Protein 5LTL (pdb70)

CATH classification: 2.40.50.40

Foldseek 3Di:
DPDDDDDDPDADDDDDDLQFFQAWEWQQPDPQGFIWTQGPVRDIGTHHCPDPNNVVSNVPPRHYYDD/DPDDDDADDDADPDADDLQFFAAWEWDQPDPQGFIWTQGPVRDTHTHDCPDDNNVVSVPPPRHYYDYD

Organism: Homo sapiens (NCBI:txid9606)

Radius of gyration: 17.23 Å; Cα contacts (8 Å, |Δi|>4): 300; chains: 2; bounding box: 38×27×49 Å

Structure (mmCIF, N/CA/C/O backbone):
data_5LTL
#
_entry.id   5LTL
#
_cell.length_a   136.350
_cell.length_b   24.590
_cell.length_c   37.970
_cell.angle_alpha   90.00
_cell.angle_beta   93.12
_cell.angle_gamma   90.00
#
_symmetry.space_group_name_H-M   'C 1 2 1'
#
loop_
_entity.id
_entity.type
_entity.pdbx_description
1 polymer 'C-C motif chemokine 16'
2 non-polymer 'SODIUM ION'
3 non-polymer GLYCEROL
4 water water
#
loop_
_atom_site.group_PDB
_atom_site.id
_atom_site.type_symbol
_atom_site.label_atom_id
_atom_site.label_alt_id
_atom_site.label_comp_id
_atom_site.label_asym_id
_atom_site.label_entity_id
_atom_site.label_seq_id
_atom_site.pdbx_PDB_ins_code
_atom_site.Cartn_x
_atom_site.Cartn_y
_atom_site.Cartn_z
_atom_site.occupancy
_atom_site.B_iso_or_equiv
_atom_site.auth_seq_id
_atom_site.auth_comp_id
_atom_site.auth_asym_id
_atom_site.auth_atom_id
_atom_site.pdbx_PDB_model_num
ATOM 1 N N . VAL A 1 11 ? 30.180 17.430 2.133 1.00 68.44 8 VAL A N 1
ATOM 2 C CA . VAL A 1 11 ? 29.470 16.314 1.519 1.00 66.02 8 VAL A CA 1
ATOM 3 C C . VAL A 1 11 ? 28.548 16.787 0.400 1.00 63.53 8 VAL A C 1
ATOM 4 O O . VAL A 1 11 ? 27.497 17.377 0.653 1.00 61.68 8 VAL A O 1
ATOM 6 N N . ASN A 1 12 ? 28.951 16.521 -0.839 1.00 60.55 9 ASN A N 1
ATOM 7 C CA . ASN A 1 12 ? 28.159 16.885 -2.008 1.00 56.13 9 ASN A CA 1
ATOM 8 C C . ASN A 1 12 ? 27.162 15.793 -2.363 1.00 50.93 9 ASN A C 1
ATOM 9 O O . ASN A 1 12 ? 26.670 15.728 -3.486 1.00 55.02 9 ASN A O 1
ATOM 14 N N . THR A 1 13 ? 26.885 14.931 -1.392 1.00 43.29 10 THR A N 1
ATOM 15 C CA . THR A 1 13 ? 25.935 13.836 -1.545 1.00 39.92 10 THR A CA 1
ATOM 16 C C . THR A 1 13 ? 24.525 14.329 -1.235 1.00 41.31 10 THR A C 1
ATOM 17 O O . THR A 1 13 ? 24.341 15.146 -0.335 1.00 46.76 10 THR A O 1
ATOM 21 N N . PRO A 1 14 ? 23.526 13.853 -1.996 1.00 40.14 11 PRO A N 1
ATOM 22 C CA . PRO A 1 14 ? 22.126 14.217 -1.752 1.00 35.93 11 PRO A CA 1
ATOM 23 C C . PRO A 1 14 ? 21.645 13.834 -0.355 1.00 37.97 11 PRO A C 1
ATOM 24 O O . PRO A 1 14 ? 22.171 12.902 0.256 1.00 37.64 11 PRO A O 1
ATOM 28 N N . SER A 1 15 ? 20.637 14.550 0.129 1.00 34.22 12 SER A N 1
ATOM 29 C CA . SER A 1 15 ? 20.014 14.249 1.407 1.00 31.60 12 SER A CA 1
ATOM 30 C C . SER A 1 15 ? 18.532 13.981 1.202 1.00 29.03 12 SER A C 1
ATOM 31 O O . SER A 1 15 ? 17.983 14.226 0.134 1.00 35.95 12 SER A O 1
ATOM 34 N N . THR A 1 16 ? 17.881 13.467 2.231 1.00 25.36 13 THR A N 1
ATOM 35 C CA . THR A 1 16 ? 16.437 13.359 2.198 1.00 24.40 13 THR A CA 1
ATOM 36 C C . THR A 1 16 ? 15.885 14.528 2.988 1.00 26.93 13 THR A C 1
ATOM 37 O O . THR A 1 16 ? 16.204 14.682 4.170 1.00 26.94 13 THR A O 1
ATOM 41 N N . CYS A 1 17 ? 15.088 15.367 2.330 1.00 21.87 14 CYS A N 1
ATOM 42 C CA . CYS A 1 17 ? 14.532 16.557 2.987 1.00 21.60 14 CYS A CA 1
ATOM 43 C C . CYS A 1 17 ? 13.063 16.740 2.673 1.00 21.38 14 CYS A C 1
ATOM 44 O O . CYS A 1 17 ? 12.584 16.339 1.615 1.00 26.61 14 CYS A O 1
ATOM 47 N N . CYS A 1 18 ? 12.355 17.375 3.601 1.00 20.50 15 CYS A N 1
ATOM 48 C CA . CYS A 1 18 ? 10.941 17.673 3.438 1.00 21.15 15 CYS A CA 1
ATOM 49 C C . CYS A 1 18 ? 10.721 19.096 2.953 1.00 20.23 15 CYS A C 1
ATOM 50 O O . CYS A 1 18 ? 11.419 20.012 3.368 1.00 25.12 15 CYS A O 1
ATOM 53 N N . LEU A 1 19 ? 9.726 19.273 2.094 1.00 20.62 16 LEU A N 1
ATOM 54 C CA . LEU A 1 19 ? 9.442 20.580 1.524 1.00 24.11 16 LEU A CA 1
ATOM 55 C C . LEU A 1 19 ? 8.202 21.204 2.156 1.00 23.82 16 LEU A C 1
ATOM 56 O O . LEU A 1 19 ? 7.975 22.403 2.009 1.00 26.13 16 LEU A O 1
ATOM 61 N N . LYS A 1 20 ? 7.402 20.380 2.827 1.00 21.39 17 LYS A N 1
ATOM 62 C CA . LYS A 1 20 ? 6.268 20.872 3.609 1.00 23.21 17 LYS A CA 1
ATOM 63 C C . LYS A 1 20 ? 5.890 19.817 4.631 1.00 23.64 17 LYS A C 1
ATOM 64 O O . LYS A 1 20 ? 6.324 18.676 4.524 1.00 26.53 17 LYS A O 1
ATOM 70 N N . TYR A 1 21 ? 5.089 20.185 5.631 1.00 19.93 18 TYR A N 1
ATOM 71 C CA . TYR A 1 21 ? 4.635 19.219 6.619 1.00 22.00 18 TYR A CA 1
ATOM 72 C C . TYR A 1 21 ? 3.235 18.717 6.292 1.00 23.12 18 TYR A C 1
ATOM 73 O O . TYR A 1 21 ? 2.392 19.456 5.785 1.00 25.47 18 TYR A O 1
ATOM 82 N N . TYR A 1 22 ? 3.009 17.447 6.602 1.00 22.38 19 TYR A N 1
ATOM 83 C CA . TYR A 1 22 ? 1.674 16.872 6.624 1.00 26.50 19 TYR A CA 1
ATOM 84 C C . TYR A 1 22 ? 0.864 17.672 7.634 1.00 25.44 19 TYR A C 1
ATOM 85 O O . TYR A 1 22 ? 1.384 18.066 8.676 1.00 27.82 19 TYR A O 1
ATOM 94 N N . GLU A 1 23 ? -0.406 17.920 7.341 1.00 32.60 20 GLU A N 1
ATOM 95 C CA . GLU A 1 23 ? -1.161 18.877 8.152 1.00 34.66 20 GLU A CA 1
ATOM 96 C C . GLU A 1 23 ? -2.080 18.272 9.211 1.00 33.55 20 GLU A C 1
ATOM 97 O O . GLU A 1 23 ? -2.754 18.999 9.937 1.00 37.79 20 GLU A O 1
ATOM 103 N N . LYS A 1 24 ? -2.097 16.950 9.312 1.00 24.98 21 LYS A N 1
ATOM 104 C CA . LYS A 1 24 ? -2.946 16.284 10.300 1.00 25.50 21 LYS A CA 1
ATOM 105 C C . LYS A 1 24 ? -2.097 15.470 11.269 1.00 25.12 21 LYS A C 1
ATOM 106 O O . LYS A 1 24 ? -0.874 15.411 11.148 1.00 25.97 21 LYS A O 1
ATOM 110 N N . VAL A 1 25 ? -2.746 14.850 12.247 1.00 22.48 22 VAL A N 1
ATOM 111 C CA . VAL A 1 25 ? -2.066 13.932 13.151 1.00 19.45 22 VAL A CA 1
ATOM 112 C C . VAL A 1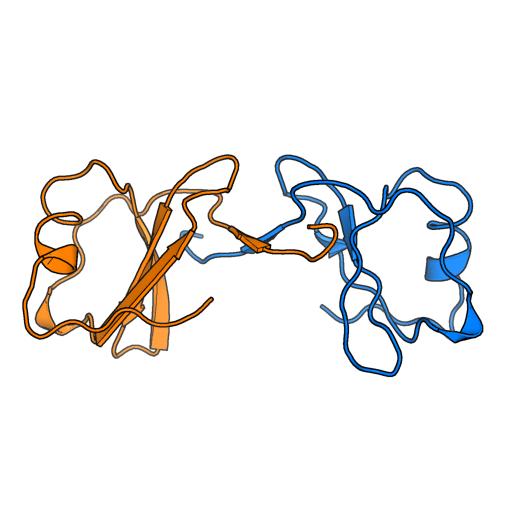 25 ? -2.157 12.526 12.567 1.00 19.78 22 VAL A C 1
ATOM 113 O O . VAL A 1 25 ? -3.233 12.075 12.200 1.00 22.38 22 VAL A O 1
ATOM 117 N N . LEU A 1 26 ? -1.019 11.853 12.429 1.00 19.68 23 LEU A N 1
ATOM 118 C CA . LEU A 1 26 ? -1.048 10.463 11.975 1.00 21.33 23 LEU A CA 1
ATOM 119 C C . LEU A 1 26 ? -1.561 9.521 13.053 1.00 23.19 23 LEU A C 1
ATOM 120 O O . LEU A 1 26 ? -1.194 9.670 14.217 1.00 23.07 23 LEU A O 1
ATOM 125 N N . PRO A 1 27 ? -2.371 8.524 12.668 1.00 21.27 24 PRO A N 1
ATOM 126 C CA . PRO A 1 27 ? -2.747 7.464 13.616 1.00 21.00 24 PRO A CA 1
ATOM 127 C C . PRO A 1 27 ? -1.497 6.704 14.022 1.00 24.59 24 PRO A C 1
ATOM 128 O O . PRO A 1 27 ? -0.689 6.353 13.157 1.00 22.47 24 PRO A O 1
ATOM 132 N N . ARG A 1 28 ? -1.309 6.484 15.313 1.00 23.70 25 ARG A N 1
ATOM 133 C CA . ARG A 1 28 ? -0.115 5.815 15.808 1.00 19.53 25 ARG A CA 1
ATOM 134 C C . ARG A 1 28 ? 0.018 4.412 15.217 1.00 20.81 25 ARG A C 1
ATOM 135 O O . ARG A 1 28 ? 1.130 3.982 14.898 1.00 22.39 25 ARG A O 1
ATOM 143 N N . ARG A 1 29 ? -1.103 3.720 15.039 1.00 23.31 26 ARG A N 1
ATOM 144 C CA . ARG A 1 29 ? -1.093 2.352 14.546 1.00 24.45 26 ARG A CA 1
ATOM 145 C C . ARG A 1 29 ? -0.520 2.259 13.138 1.00 25.13 26 ARG A C 1
ATOM 146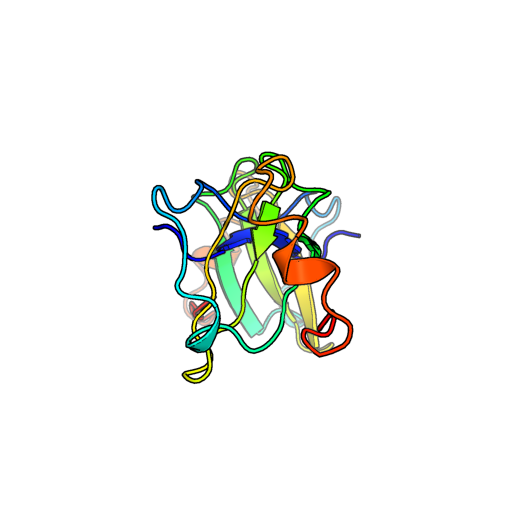 O O . ARG A 1 29 ? -0.075 1.195 12.710 1.00 31.05 26 ARG A O 1
ATOM 154 N N . LEU A 1 30 ? -0.528 3.379 12.428 1.00 21.80 27 LEU A N 1
ATOM 155 C CA . LEU A 1 30 ? -0.069 3.390 11.044 1.00 22.88 27 LEU A CA 1
ATOM 156 C C . LEU A 1 30 ? 1.443 3.489 10.950 1.00 23.00 27 LEU A C 1
ATOM 157 O O . LEU A 1 30 ? 2.024 3.066 9.945 1.00 23.73 27 LEU A O 1
ATOM 162 N N . VAL A 1 31 ? 2.090 4.068 11.958 1.00 21.29 28 VAL A N 1
ATOM 163 C CA . VAL A 1 31 ? 3.533 4.330 11.866 1.00 20.36 28 VAL A CA 1
ATOM 164 C C . VAL A 1 31 ? 4.389 3.237 12.501 1.00 19.85 28 VAL A C 1
ATOM 165 O O . VAL A 1 31 ? 4.006 2.633 13.500 1.00 21.48 28 VAL A O 1
ATOM 169 N N . VAL A 1 32 ? 5.547 2.962 11.889 1.00 19.64 29 VAL A N 1
ATOM 170 C CA . VAL A 1 32 ? 6.385 1.850 12.337 1.00 20.50 29 VAL A CA 1
ATOM 171 C C . VAL A 1 32 ? 7.829 2.249 12.618 1.00 17.79 29 VAL A C 1
ATOM 172 O O . VAL A 1 32 ? 8.615 1.461 13.146 1.00 22.65 29 VAL A O 1
ATOM 176 N N . GLY A 1 33 ? 8.182 3.469 12.243 1.00 18.64 30 GLY A N 1
ATOM 177 C CA . GLY A 1 33 ? 9.510 3.978 12.529 1.00 19.72 30 GLY A CA 1
ATOM 178 C C . GLY A 1 33 ? 9.592 5.438 12.157 1.00 15.82 30 GLY A C 1
ATOM 179 O O . GLY A 1 33 ? 8.637 6.005 11.649 1.00 18.02 30 GLY A O 1
ATOM 180 N N . TYR A 1 34 ? 10.734 6.063 12.405 1.00 16.67 31 TYR A N 1
ATOM 181 C CA . TYR A 1 34 ? 10.888 7.439 11.959 1.00 17.05 31 TYR A CA 1
ATOM 182 C C . TYR A 1 34 ? 12.304 7.672 11.492 1.00 19.01 31 TYR A C 1
ATOM 183 O O . TYR A 1 34 ? 13.210 6.922 11.839 1.00 17.55 31 TYR A O 1
ATOM 192 N N A ARG A 1 35 ? 12.469 8.730 10.707 0.60 19.87 32 ARG A N 1
ATOM 193 N N B ARG A 1 35 ? 12.484 8.705 10.671 0.40 20.39 32 ARG A N 1
ATOM 194 C CA A ARG A 1 35 ? 13.782 9.183 10.281 0.60 19.28 32 ARG A CA 1
ATOM 195 C CA B ARG A 1 35 ? 13.810 9.149 10.240 0.40 20.37 32 ARG A CA 1
ATOM 196 C C A ARG A 1 35 ? 13.911 10.640 10.672 0.60 19.42 32 ARG A C 1
ATOM 197 C C B ARG A 1 35 ? 13.929 10.638 10.532 0.40 19.46 32 ARG A C 1
ATOM 198 O O A ARG A 1 35 ? 12.913 11.347 10.848 0.60 20.28 32 ARG A O 1
ATOM 199 O O B ARG A 1 35 ? 12.932 11.360 10.499 0.40 19.49 32 ARG A O 1
ATOM 214 N N . LYS A 1 36 ? 15.149 11.096 10.808 1.00 19.33 33 LYS A N 1
ATOM 215 C CA . LYS A 1 36 ? 15.399 12.497 11.138 1.00 17.79 33 LYS A CA 1
ATOM 216 C C . LYS A 1 36 ? 15.940 13.227 9.910 1.00 19.04 33 LYS A C 1
ATOM 217 O O . LYS A 1 36 ? 16.889 12.777 9.274 1.00 20.85 33 LYS A O 1
ATOM 223 N N . ALA A 1 37 ? 15.318 14.351 9.579 1.00 16.67 34 ALA A N 1
ATOM 224 C CA . ALA A 1 37 ? 15.774 15.191 8.477 1.00 16.32 34 ALA A CA 1
ATOM 225 C C . ALA A 1 37 ? 15.841 16.640 8.967 1.00 19.51 34 ALA A C 1
ATOM 226 O O . ALA A 1 37 ? 15.199 17.542 8.414 1.00 19.17 34 ALA A O 1
ATOM 228 N N . LEU A 1 38 ? 16.635 16.848 10.018 1.00 18.64 35 LEU A N 1
ATOM 229 C CA . LEU A 1 38 ? 16.649 18.118 10.736 1.00 21.84 35 LEU A CA 1
ATOM 230 C C . LEU A 1 38 ? 17.660 19.131 10.193 1.00 22.68 35 LEU A C 1
ATOM 231 O O . LEU A 1 38 ? 17.588 20.327 10.506 1.00 24.67 35 LEU A O 1
ATOM 236 N N . ASN A 1 39 ? 18.609 18.653 9.385 1.00 21.60 36 ASN A N 1
ATOM 237 C CA . ASN A 1 39 ? 19.576 19.526 8.730 1.00 24.20 36 ASN A CA 1
ATOM 238 C C . ASN A 1 39 ? 19.159 19.850 7.305 1.00 25.59 36 ASN A C 1
ATOM 239 O O . ASN A 1 39 ? 19.966 19.765 6.372 1.00 34.33 36 ASN A O 1
ATOM 244 N N . CYS A 1 40 ? 17.895 20.198 7.143 1.00 23.16 37 CYS A N 1
ATOM 245 C CA . CYS A 1 40 ? 17.322 20.639 5.885 1.00 24.15 37 CYS A CA 1
ATOM 246 C C . CYS A 1 40 ? 16.767 22.038 6.086 1.00 25.06 37 CYS A C 1
ATOM 247 O O . CYS A 1 40 ? 16.573 22.473 7.227 1.00 24.49 37 CYS A O 1
ATOM 250 N N . HIS A 1 41 ? 16.492 22.730 4.984 1.00 26.84 38 HIS A N 1
ATOM 251 C CA . HIS A 1 41 ? 15.904 24.064 5.006 1.00 24.90 38 HIS A CA 1
ATOM 252 C C . HIS A 1 41 ? 14.631 24.108 5.850 1.00 25.60 38 HIS A C 1
ATOM 253 O O . HIS A 1 41 ? 14.382 25.084 6.566 1.00 25.72 38 HIS A O 1
ATOM 260 N N . LEU A 1 42 ? 13.825 23.061 5.734 1.00 22.11 39 LEU A N 1
ATOM 261 C CA . LEU A 1 42 ? 12.668 22.870 6.598 1.00 19.83 39 LEU A CA 1
ATOM 262 C C . LEU A 1 42 ? 12.898 21.603 7.401 1.00 22.35 39 LEU A C 1
ATOM 263 O O . LEU A 1 42 ? 12.681 20.503 6.895 1.00 20.23 39 LEU A O 1
ATOM 268 N N . PRO A 1 43 ? 13.348 21.737 8.662 1.00 19.46 40 PRO A N 1
ATOM 269 C CA . PRO A 1 43 ? 13.679 20.558 9.462 1.00 18.99 40 PRO A CA 1
ATOM 270 C C . PRO A 1 43 ? 12.452 19.688 9.691 1.00 18.87 40 PRO A C 1
ATOM 271 O O . PRO A 1 43 ? 11.374 20.215 9.959 1.00 19.03 40 PRO A O 1
ATOM 275 N N . ALA A 1 44 ? 12.597 18.379 9.572 1.00 17.74 41 ALA A N 1
ATOM 276 C CA . ALA A 1 44 ? 11.432 17.514 9.719 1.00 18.13 41 ALA A CA 1
ATOM 277 C C . ALA A 1 44 ? 11.730 16.189 10.378 1.00 17.31 41 ALA A C 1
ATOM 278 O O . ALA A 1 44 ? 12.875 15.703 10.346 1.00 18.50 41 ALA A O 1
ATOM 280 N N . ILE A 1 45 ? 10.693 15.616 10.991 1.00 16.01 42 ILE A N 1
ATOM 281 C CA . ILE A 1 45 ? 10.714 14.216 11.367 1.00 16.18 42 ILE A CA 1
ATOM 282 C C . ILE A 1 45 ? 9.903 13.480 10.313 1.00 17.11 42 ILE A C 1
ATOM 283 O O . ILE A 1 45 ? 8.793 13.893 9.968 1.00 18.26 42 ILE A O 1
ATOM 288 N N . ILE A 1 46 ? 10.468 12.416 9.758 1.00 17.18 43 ILE A N 1
ATOM 289 C CA . ILE A 1 46 ? 9.778 11.653 8.733 1.00 16.55 43 ILE A CA 1
ATOM 290 C C . ILE A 1 46 ? 9.272 10.349 9.348 1.00 19.06 43 ILE A C 1
ATOM 291 O O . ILE A 1 46 ? 10.057 9.525 9.795 1.00 21.39 43 ILE A O 1
ATOM 296 N N . PHE A 1 47 ? 7.963 10.161 9.358 1.00 16.64 44 PHE A N 1
ATOM 297 C CA . PHE A 1 47 ? 7.427 8.894 9.832 1.00 15.12 44 PHE A CA 1
ATOM 298 C C . PHE A 1 47 ? 7.362 7.876 8.700 1.00 20.69 44 PHE A C 1
ATOM 299 O O . PHE A 1 47 ? 7.027 8.221 7.569 1.00 21.87 44 PHE A O 1
ATOM 307 N N . VAL A 1 48 ? 7.698 6.633 9.016 1.00 18.70 45 VAL A N 1
ATOM 308 C CA . VAL A 1 48 ? 7.579 5.523 8.080 1.00 19.82 45 VAL A CA 1
ATOM 309 C C . VAL A 1 48 ? 6.322 4.732 8.446 1.00 19.99 45 VAL A C 1
ATOM 310 O O . VAL A 1 48 ? 6.125 4.378 9.611 1.00 20.11 45 VAL A O 1
ATOM 314 N N . THR A 1 49 ? 5.454 4.485 7.476 1.00 21.64 46 THR A N 1
ATOM 315 C CA . THR A 1 49 ? 4.239 3.712 7.748 1.00 23.52 46 THR A CA 1
ATOM 316 C C . THR A 1 49 ? 4.440 2.216 7.490 1.00 25.34 46 THR A C 1
ATOM 317 O O . THR A 1 49 ? 5.445 1.795 6.905 1.00 25.78 46 THR A O 1
ATOM 321 N N . LYS A 1 50 ? 3.473 1.400 7.897 1.00 25.56 47 LYS A N 1
ATOM 322 C CA . LYS A 1 50 ? 3.600 -0.043 7.738 1.00 27.68 47 LYS A CA 1
ATOM 323 C C . LYS A 1 50 ? 3.594 -0.456 6.268 1.00 33.33 47 LYS A C 1
ATOM 324 O O . LYS A 1 50 ? 3.992 -1.573 5.913 1.00 31.73 47 LYS A O 1
ATOM 328 N N . ARG A 1 51 ? 3.170 0.466 5.410 1.00 29.70 48 ARG A N 1
ATOM 329 C CA . ARG A 1 51 ? 3.193 0.231 3.970 1.00 31.90 48 ARG A CA 1
ATOM 330 C C . ARG A 1 51 ? 4.442 0.846 3.344 1.00 31.96 48 ARG A C 1
ATOM 331 O O . ARG A 1 51 ? 4.552 0.932 2.117 1.00 36.47 48 ARG A O 1
ATOM 339 N N . ASN A 1 52 ? 5.374 1.264 4.199 1.00 30.88 49 ASN A N 1
ATOM 340 C CA . ASN A 1 52 ? 6.666 1.827 3.772 1.00 30.29 49 ASN A CA 1
ATOM 341 C C . ASN A 1 52 ? 6.540 3.156 3.019 1.00 36.31 49 ASN A C 1
ATOM 342 O O . ASN A 1 52 ? 7.385 3.500 2.181 1.00 36.44 49 ASN A O 1
ATOM 347 N N . ARG A 1 53 ? 5.472 3.893 3.318 1.00 34.02 50 ARG A N 1
ATOM 348 C CA . ARG A 1 53 ? 5.325 5.279 2.876 1.00 32.92 50 ARG A CA 1
ATOM 349 C C . ARG A 1 53 ? 5.967 6.205 3.904 1.00 28.13 50 ARG A C 1
ATOM 350 O O . ARG A 1 53 ? 6.088 5.853 5.080 1.00 27.02 50 ARG A O 1
ATOM 354 N N A GLU A 1 54 ? 6.379 7.386 3.458 0.54 25.08 51 GLU A N 1
ATOM 355 N N B GLU A 1 54 ? 6.347 7.403 3.470 0.46 24.51 51 GLU A N 1
ATOM 356 C CA A GLU A 1 54 ? 7.065 8.347 4.315 0.54 23.93 51 GLU A CA 1
ATOM 357 C CA B GLU A 1 54 ? 7.065 8.339 4.334 0.46 23.98 51 GLU A CA 1
ATOM 358 C C A GLU A 1 54 ? 6.243 9.623 4.437 0.54 23.41 51 GLU A C 1
ATOM 359 C C B GLU A 1 54 ? 6.378 9.705 4.426 0.46 22.73 51 GLU A C 1
ATOM 360 O O A GLU A 1 54 ? 5.697 10.104 3.439 0.54 23.45 51 GLU A O 1
ATOM 361 O O B GLU A 1 54 ? 6.068 10.327 3.409 0.46 23.63 51 GLU A O 1
ATOM 372 N N . VAL A 1 55 ? 6.151 10.162 5.657 1.00 20.42 52 VAL A N 1
ATOM 373 C CA . VAL A 1 55 ? 5.351 11.352 5.919 1.00 19.14 52 VAL A CA 1
ATOM 374 C C . VAL A 1 55 ? 6.141 12.392 6.703 1.00 18.53 52 VAL A C 1
ATOM 375 O O . VAL A 1 55 ? 6.660 12.109 7.787 1.00 19.15 52 VAL A O 1
ATOM 379 N N . CYS A 1 56 ? 6.239 13.595 6.133 1.00 19.14 53 CYS A N 1
ATOM 380 C CA . CYS A 1 56 ? 6.965 14.711 6.731 1.00 17.84 53 CYS A CA 1
ATOM 381 C C . CYS A 1 56 ? 6.152 15.392 7.824 1.00 18.85 53 CYS A C 1
ATOM 382 O O . CYS A 1 56 ? 4.991 15.728 7.605 1.00 19.87 53 CYS A O 1
ATOM 385 N N . THR A 1 57 ? 6.775 15.617 8.976 1.00 16.34 54 THR A N 1
ATOM 386 C CA . THR A 1 57 ? 6.077 16.269 10.085 1.00 15.28 54 THR A CA 1
ATOM 387 C C . THR A 1 57 ? 6.957 17.283 10.816 1.00 18.53 54 THR A C 1
ATOM 388 O O . THR A 1 57 ? 8.201 17.264 10.712 1.00 18.05 54 THR A O 1
ATOM 392 N N . ASN A 1 58 ? 6.295 18.150 11.584 1.00 18.08 55 ASN A N 1
ATOM 393 C CA . ASN A 1 58 ? 6.974 19.187 12.343 1.00 17.07 55 ASN A CA 1
ATOM 394 C C . ASN A 1 58 ? 7.606 18.595 13.593 1.00 19.15 55 ASN A C 1
ATOM 395 O O . ASN A 1 58 ? 6.894 18.084 14.460 1.00 17.94 55 ASN A O 1
ATOM 400 N N . PRO A 1 59 ? 8.929 18.711 13.732 1.00 16.77 56 PRO A N 1
ATOM 401 C CA . PRO A 1 59 ? 9.631 18.144 14.890 1.00 19.33 56 PRO A CA 1
ATOM 402 C C . PRO A 1 59 ? 9.124 18.738 16.202 1.00 18.84 56 PRO A C 1
ATOM 403 O O . PRO A 1 59 ? 9.255 18.093 17.243 1.00 22.54 56 PRO A O 1
ATOM 407 N N . ASN A 1 60 ? 8.546 19.937 16.150 1.00 17.63 57 ASN A N 1
ATOM 408 C CA . ASN A 1 60 ? 8.148 20.641 17.355 1.00 19.80 57 ASN A CA 1
ATOM 409 C C . ASN A 1 60 ? 6.717 20.371 17.774 1.00 19.51 57 ASN A C 1
ATOM 410 O O . ASN A 1 60 ? 6.279 20.868 18.813 1.00 22.84 57 ASN A O 1
ATOM 415 N N . ASP A 1 61 ? 5.975 19.599 16.984 1.00 19.60 58 ASP A N 1
ATOM 416 C CA . ASP A 1 61 ? 4.613 19.240 17.405 1.00 20.63 58 ASP A CA 1
ATOM 417 C C . ASP A 1 61 ? 4.659 18.259 18.573 1.00 18.80 58 ASP A C 1
ATOM 418 O O . ASP A 1 61 ? 5.474 17.335 18.594 1.00 18.76 58 ASP A O 1
ATOM 423 N N A ASP A 1 62 ? 3.771 18.458 19.539 0.55 21.75 59 ASP A N 1
ATOM 424 N N B ASP A 1 62 ? 3.765 18.462 19.533 0.45 21.60 59 ASP A N 1
ATOM 425 C CA A ASP A 1 62 ? 3.771 17.637 20.740 0.55 21.13 59 ASP A CA 1
ATOM 426 C CA B ASP A 1 62 ? 3.743 17.645 20.736 0.45 21.07 59 ASP A CA 1
ATOM 427 C C A ASP A 1 62 ? 3.544 16.164 20.411 0.55 17.56 59 ASP A C 1
ATOM 428 C C B ASP A 1 62 ? 3.530 16.170 20.422 0.45 17.90 59 ASP A C 1
ATOM 429 O O A ASP A 1 62 ? 4.234 15.297 20.947 0.55 19.55 59 ASP A O 1
ATOM 430 O O B ASP A 1 62 ? 4.215 15.311 20.975 0.45 19.31 59 ASP A O 1
ATOM 439 N N . TRP A 1 63 ? 2.594 15.882 19.524 1.00 18.17 60 TRP A N 1
ATOM 440 C CA . TRP A 1 63 ? 2.307 14.484 19.171 1.00 17.91 60 TRP A CA 1
ATOM 441 C C . TRP A 1 63 ? 3.481 13.803 18.472 1.00 16.45 60 TRP A C 1
ATOM 442 O O . TRP A 1 63 ? 3.723 12.615 18.677 1.00 17.51 60 TRP A O 1
ATOM 453 N N . VAL A 1 64 ? 4.200 14.544 17.643 1.00 16.19 61 VAL A N 1
ATOM 454 C CA . VAL A 1 64 ? 5.376 13.998 16.971 1.00 16.17 61 VAL A CA 1
ATOM 455 C C . VAL A 1 64 ? 6.412 13.562 18.001 1.00 16.29 61 VAL A C 1
ATOM 456 O O . VAL A 1 64 ? 6.954 12.451 17.930 1.00 17.86 61 VAL A O 1
ATOM 460 N N A GLN A 1 65 ? 6.689 14.420 18.972 0.66 17.79 62 GLN A N 1
ATOM 461 N N B GLN A 1 65 ? 6.666 14.453 18.958 0.34 17.96 62 GLN A N 1
ATOM 462 C CA A GLN A 1 65 ? 7.679 14.079 19.980 0.66 18.93 62 GLN A CA 1
ATOM 463 C CA B GLN A 1 65 ? 7.605 14.216 20.049 0.34 18.09 62 GLN A CA 1
ATOM 464 C C A GLN A 1 65 ? 7.216 12.910 20.842 0.66 17.97 62 GLN A C 1
ATOM 465 C C B GLN A 1 65 ? 7.217 12.987 20.864 0.34 18.32 62 GLN A C 1
ATOM 466 O O A GLN A 1 65 ? 8.013 12.036 21.187 0.66 18.62 62 GLN A O 1
ATOM 467 O O B GLN A 1 65 ? 8.062 12.154 21.192 0.34 19.16 62 GLN A O 1
ATOM 478 N N . GLU A 1 66 ? 5.934 12.882 21.189 1.00 18.78 63 GLU A N 1
ATOM 479 C CA . GLU A 1 66 ? 5.443 11.777 21.981 1.00 19.36 63 GLU A CA 1
ATOM 480 C C . GLU A 1 66 ? 5.564 10.470 21.212 1.00 18.01 63 GLU A C 1
ATOM 481 O O . GLU A 1 66 ? 5.976 9.454 21.767 1.00 19.50 63 GLU A O 1
ATOM 487 N N . TYR A 1 67 ? 5.226 10.489 19.927 1.00 16.68 64 TYR A N 1
ATOM 488 C CA . TYR A 1 67 ? 5.356 9.264 19.132 1.00 17.03 64 TYR A CA 1
ATOM 489 C C . TYR A 1 67 ? 6.796 8.766 19.063 1.00 17.48 64 TYR A C 1
ATOM 490 O O . TYR A 1 67 ? 7.045 7.583 19.302 1.00 19.56 64 TYR A O 1
ATOM 499 N N . ILE A 1 68 ? 7.744 9.648 18.767 1.00 18.56 65 ILE A N 1
ATOM 500 C CA . ILE A 1 68 ? 9.103 9.159 18.560 1.00 18.30 65 ILE A CA 1
ATOM 501 C C . ILE A 1 68 ? 9.789 8.762 19.868 1.00 20.53 65 ILE A C 1
ATOM 502 O O . ILE A 1 68 ? 10.706 7.941 19.861 1.00 21.37 65 ILE A O 1
ATOM 507 N N . LYS A 1 69 ? 9.326 9.310 20.994 1.00 18.99 66 LYS A N 1
ATOM 508 C CA . LYS A 1 69 ? 9.832 8.899 22.300 1.00 22.52 66 LYS A CA 1
ATOM 509 C C . LYS A 1 69 ? 9.487 7.454 22.650 1.00 21.61 66 LYS A C 1
ATOM 510 O O . LYS A 1 69 ? 10.170 6.843 23.468 1.00 25.62 66 LYS A O 1
ATOM 514 N N . ASP A 1 70 ? 8.440 6.914 22.024 1.00 20.91 67 ASP A N 1
ATOM 515 C CA . ASP A 1 70 ? 8.005 5.527 22.249 1.00 18.35 67 ASP A CA 1
ATOM 516 C C . ASP A 1 70 ? 9.170 4.595 21.941 1.00 21.30 67 ASP A C 1
ATOM 517 O O . ASP A 1 70 ? 9.710 4.648 20.851 1.00 21.78 67 ASP A O 1
ATOM 522 N N . PRO A 1 71 ? 9.567 3.740 22.899 1.00 24.83 68 PRO A N 1
ATOM 523 C CA . PRO A 1 71 ? 10.687 2.823 22.645 1.00 27.90 68 PRO A CA 1
ATOM 524 C C . PRO A 1 71 ? 10.384 1.851 21.510 1.00 26.99 68 PRO A C 1
ATOM 525 O O . PRO A 1 71 ? 11.309 1.348 20.860 1.00 28.44 68 PRO A O 1
ATOM 529 N N . ASN A 1 72 ? 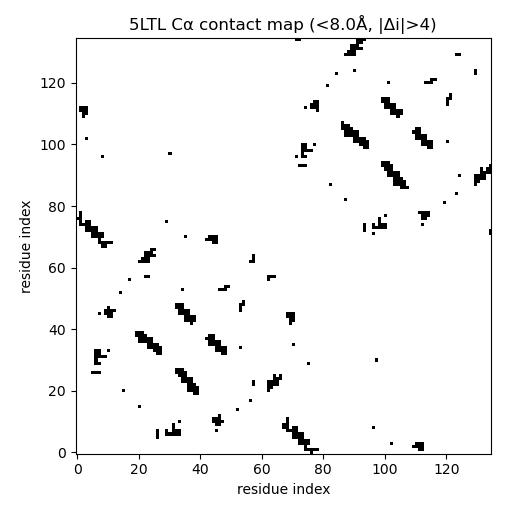9.099 1.639 21.249 1.00 23.68 69 ASN A N 1
ATOM 530 C CA . ASN A 1 72 ? 8.650 0.735 20.199 1.00 23.23 69 ASN A CA 1
ATOM 531 C C . ASN A 1 72 ? 8.573 1.372 18.827 1.00 23.79 69 ASN A C 1
ATOM 532 O O . ASN A 1 72 ? 8.226 0.702 17.844 1.00 22.79 69 ASN A O 1
ATOM 537 N N . LEU A 1 73 ? 8.879 2.662 18.759 1.00 20.18 70 LEU A N 1
ATOM 538 C CA . LEU A 1 73 ? 8.980 3.333 17.466 1.00 18.58 70 LEU A CA 1
ATOM 539 C C . LEU A 1 73 ? 10.419 3.746 17.234 1.00 19.53 70 LEU A C 1
ATOM 540 O O . LEU A 1 73 ? 10.857 4.784 17.723 1.00 20.36 70 LEU A O 1
ATOM 545 N N . PRO A 1 74 ? 11.159 2.944 16.468 1.00 19.62 71 PRO A N 1
ATOM 546 C CA . PRO A 1 74 ? 12.607 3.135 16.365 1.00 18.07 71 PRO A CA 1
ATOM 547 C C . PRO A 1 74 ? 13.018 4.186 15.349 1.00 20.78 71 PRO A C 1
ATOM 548 O O . PRO A 1 74 ? 12.304 4.455 14.386 1.00 18.91 71 PRO A O 1
ATOM 552 N N . LEU A 1 75 ? 14.181 4.772 15.594 1.00 21.02 72 LEU A N 1
ATOM 553 C CA . LEU A 1 75 ? 14.871 5.558 14.585 1.00 19.05 72 LEU A CA 1
ATOM 554 C C . LEU A 1 75 ? 15.419 4.631 13.508 1.00 23.25 72 LEU A C 1
ATOM 555 O O . LEU A 1 75 ? 16.148 3.684 13.801 1.00 27.08 72 LEU A O 1
ATOM 560 N N . LEU A 1 76 ? 15.054 4.930 12.269 1.00 20.31 73 LEU A N 1
ATOM 561 C CA . LEU A 1 76 ? 15.584 4.269 11.083 1.00 25.45 73 LEU A CA 1
ATOM 562 C C . LEU A 1 76 ? 16.332 5.330 10.259 1.00 35.28 73 LEU A C 1
ATOM 563 O O . LEU A 1 76 ? 15.703 6.122 9.561 1.00 36.42 73 LEU A O 1
ATOM 568 N N . PRO A 1 77 ? 17.671 5.332 10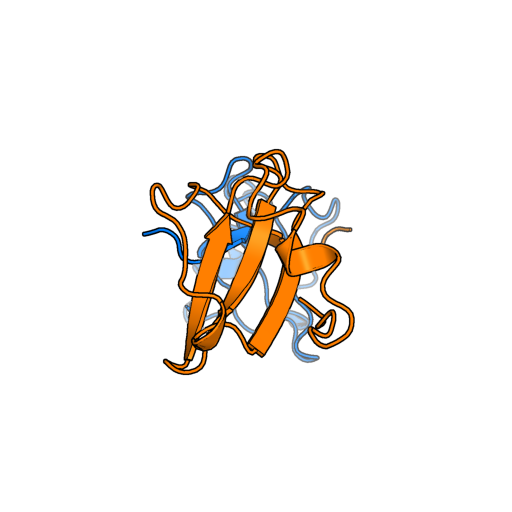.320 1.00 45.99 74 PRO A N 1
ATOM 569 C CA . PRO A 1 77 ? 18.555 6.352 9.720 1.00 59.11 74 PRO A CA 1
ATOM 570 C C . PRO A 1 77 ? 18.224 6.787 8.279 1.00 56.67 74 PRO A C 1
ATOM 571 O O . PRO A 1 77 ? 17.976 5.950 7.410 1.00 46.91 74 PRO A O 1
ATOM 575 N N . THR A 1 78 ? 18.246 8.096 8.035 1.00 51.21 75 THR A N 1
ATOM 576 N N . VAL B 1 11 ? 4.467 17.498 -2.258 1.00 73.59 8 VAL B N 1
ATOM 577 C CA . VAL B 1 11 ? 3.696 16.589 -1.419 1.00 73.16 8 VAL B CA 1
ATOM 578 C C . VAL B 1 11 ? 4.216 16.597 0.012 1.00 72.43 8 VAL B C 1
ATOM 579 O O . VAL B 1 11 ? 5.153 17.326 0.341 1.00 73.76 8 VAL B O 1
ATOM 581 N N . ASN B 1 12 ? 3.600 15.780 0.860 1.00 67.84 9 ASN B N 1
ATOM 582 C CA . ASN B 1 12 ? 4.038 15.627 2.240 1.00 60.58 9 ASN B CA 1
ATOM 583 C C . ASN B 1 12 ? 5.086 14.531 2.344 1.00 53.97 9 ASN B C 1
ATOM 584 O O . ASN B 1 12 ? 5.536 14.181 3.433 1.00 55.17 9 ASN B O 1
ATOM 589 N N . THR B 1 13 ? 5.458 13.984 1.194 1.00 46.30 10 THR B N 1
ATOM 590 C CA . THR B 1 13 ? 6.500 12.973 1.129 1.00 41.90 10 THR B CA 1
ATOM 591 C C . THR B 1 13 ? 7.856 13.646 0.977 1.00 40.86 10 THR B C 1
ATOM 592 O O . THR B 1 13 ? 7.977 14.675 0.309 1.00 41.36 10 THR B O 1
ATOM 596 N N . PRO B 1 14 ? 8.890 13.073 1.601 1.00 35.83 11 PRO B N 1
ATOM 597 C CA . PRO B 1 14 ? 10.218 13.681 1.503 1.00 32.47 11 PRO B CA 1
ATOM 598 C C . PRO B 1 14 ? 10.782 13.617 0.08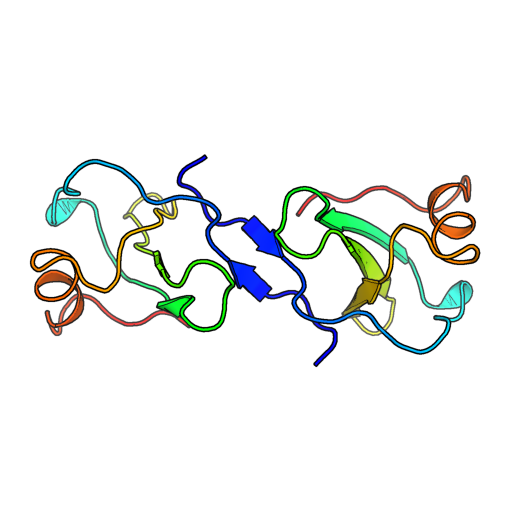8 1.00 33.65 11 PRO B C 1
ATOM 599 O O . PRO B 1 14 ? 10.351 12.811 -0.733 1.00 34.19 11 PRO B O 1
ATOM 603 N N . SER B 1 15 ? 11.754 14.476 -0.182 1.00 28.55 12 SER B N 1
ATOM 604 C CA . SER B 1 15 ? 12.348 14.588 -1.496 1.00 28.83 12 SER B CA 1
ATOM 605 C C . SER B 1 15 ? 13.830 14.323 -1.371 1.00 24.46 12 SER B C 1
ATOM 606 O O . SER B 1 15 ? 14.392 14.429 -0.277 1.00 27.86 12 SER B O 1
ATOM 609 N N . THR B 1 16 ? 14.464 13.976 -2.482 1.00 24.45 13 THR B N 1
ATOM 610 C CA . THR B 1 16 ? 15.905 13.901 -2.489 1.00 22.27 13 THR B CA 1
ATOM 611 C C . THR B 1 16 ? 16.421 15.282 -2.832 1.00 25.52 13 THR B C 1
ATOM 612 O O . THR B 1 16 ? 16.112 15.817 -3.899 1.00 29.31 13 THR B O 1
ATOM 616 N N . CYS B 1 17 ? 17.176 15.875 -1.915 1.00 25.16 14 CYS B N 1
ATOM 617 C CA . CYS B 1 17 ? 17.612 17.258 -2.088 1.00 23.84 14 CYS B CA 1
ATOM 618 C C . CYS B 1 17 ? 19.083 17.436 -1.769 1.00 29.53 14 CYS B C 1
ATOM 619 O O . CYS B 1 17 ? 19.630 16.743 -0.907 1.00 30.50 14 CYS B O 1
ATOM 622 N N . CYS B 1 18 ? 19.705 18.396 -2.447 1.00 27.60 15 CYS B N 1
ATOM 62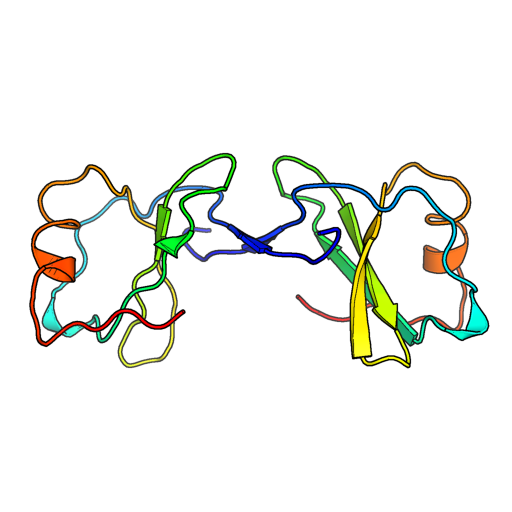3 C CA . CYS B 1 18 ? 21.102 18.716 -2.207 1.00 26.04 15 CYS B CA 1
ATOM 624 C C . CYS B 1 18 ? 21.265 19.924 -1.296 1.00 26.61 15 CYS B C 1
ATOM 625 O O . CYS B 1 18 ? 20.461 20.858 -1.333 1.00 30.11 15 CYS B O 1
ATOM 628 N N . LEU B 1 19 ? 22.314 19.900 -0.479 1.00 29.89 16 LEU B N 1
ATOM 629 C CA . LEU B 1 19 ? 22.606 20.996 0.436 1.00 34.13 16 LEU B CA 1
ATOM 630 C C . LEU B 1 19 ? 23.813 21.818 -0.033 1.00 37.59 16 LEU B C 1
ATOM 631 O O . LEU B 1 19 ? 23.979 22.971 0.363 1.00 38.54 16 LEU B O 1
ATOM 636 N N . LYS B 1 20 ? 24.644 21.225 -0.889 1.00 34.65 17 LYS B N 1
ATOM 637 C CA . LYS B 1 20 ? 25.794 21.926 -1.453 1.00 36.29 17 LYS B CA 1
ATOM 638 C C . LYS B 1 20 ? 26.078 21.448 -2.870 1.00 32.38 17 LYS B C 1
ATOM 639 O O . LYS B 1 20 ? 25.740 20.320 -3.222 1.00 36.37 17 LYS B O 1
ATOM 641 N N . TYR B 1 21 ? 26.689 22.316 -3.675 1.00 29.69 18 TYR B N 1
ATOM 642 C CA . TYR B 1 21 ? 27.087 21.970 -5.037 1.00 33.37 18 TYR B CA 1
ATOM 643 C C . TYR B 1 21 ? 28.541 21.527 -5.077 1.00 34.93 18 TYR B C 1
ATOM 644 O O . TYR B 1 21 ? 29.393 22.100 -4.399 1.00 39.01 18 TYR B O 1
ATOM 653 N N . TYR B 1 22 ? 28.820 20.526 -5.902 1.00 33.72 19 TYR B N 1
ATOM 654 C CA . TYR B 1 22 ? 30.184 20.092 -6.167 1.00 36.83 19 TYR B CA 1
ATOM 655 C C . TYR B 1 22 ? 30.941 21.242 -6.818 1.00 38.78 19 TYR B C 1
ATOM 656 O O . TYR B 1 22 ? 30.382 21.981 -7.629 1.00 40.49 19 TYR B O 1
ATOM 665 N N . GLU B 1 23 ? 32.212 21.396 -6.457 1.00 38.95 20 GLU B N 1
ATOM 666 C CA . GLU B 1 23 ? 32.991 22.562 -6.869 1.00 42.26 20 GLU B CA 1
ATOM 667 C C . GLU B 1 23 ? 33.882 22.281 -8.079 1.00 44.20 20 GLU B C 1
ATOM 668 O O . GLU B 1 23 ? 34.530 23.187 -8.600 1.00 49.94 20 GLU B O 1
ATOM 674 N N . LYS B 1 24 ? 33.918 21.026 -8.515 1.00 36.06 21 LYS B N 1
ATOM 675 C CA . LYS B 1 24 ? 34.751 20.631 -9.647 1.00 38.42 21 LYS B CA 1
ATOM 676 C C . LYS B 1 24 ? 33.901 20.086 -10.794 1.00 34.15 21 LYS B C 1
ATOM 677 O O . LYS B 1 24 ? 32.678 20.048 -10.708 1.00 36.56 21 LYS B O 1
ATOM 681 N N . VAL B 1 25 ? 34.556 19.678 -11.878 1.00 33.23 22 VAL B N 1
ATOM 682 C CA . VAL B 1 25 ? 33.863 19.060 -12.998 1.00 29.05 22 VAL B CA 1
ATOM 683 C C . VAL B 1 25 ? 34.063 17.552 -12.952 1.00 30.55 22 VAL B C 1
ATOM 684 O O . VAL B 1 25 ? 35.199 17.081 -12.900 1.00 33.80 22 VAL B O 1
ATOM 688 N N . LEU B 1 26 ? 32.968 16.797 -12.959 1.00 29.30 23 LEU B N 1
ATOM 689 C CA . LEU B 1 26 ? 33.052 15.342 -13.029 1.00 31.50 23 LEU B CA 1
ATOM 690 C C . LEU B 1 26 ? 33.440 14.907 -14.419 1.00 31.18 23 LEU B C 1
ATOM 691 O O . LEU B 1 26 ? 32.786 15.315 -15.375 1.00 33.45 23 LEU B O 1
ATOM 696 N N . PRO B 1 27 ? 34.467 14.049 -14.533 1.00 30.95 24 PRO B N 1
ATOM 697 C CA . PRO B 1 27 ? 34.820 13.477 -15.835 1.00 35.53 24 PRO B CA 1
ATOM 698 C C . PRO B 1 27 ? 33.611 12.783 -16.442 1.00 36.51 24 PRO B C 1
ATOM 699 O O . PRO B 1 27 ? 32.962 11.988 -15.767 1.00 32.20 24 PRO B O 1
ATOM 703 N N . ARG B 1 28 ? 33.316 13.091 -17.700 1.00 32.54 25 ARG B N 1
ATOM 704 C CA . ARG B 1 28 ? 32.130 12.565 -18.360 1.00 34.68 25 ARG B CA 1
ATOM 705 C C . ARG B 1 28 ? 32.108 11.037 -18.349 1.00 31.78 25 ARG B C 1
ATOM 706 O O . ARG B 1 28 ? 31.048 10.425 -18.208 1.00 28.46 25 ARG B O 1
ATOM 714 N N . ARG B 1 29 ? 33.281 10.427 -18.467 1.00 34.35 26 ARG B N 1
ATOM 715 C CA . ARG B 1 29 ? 33.391 8.973 -18.522 1.00 36.45 26 ARG 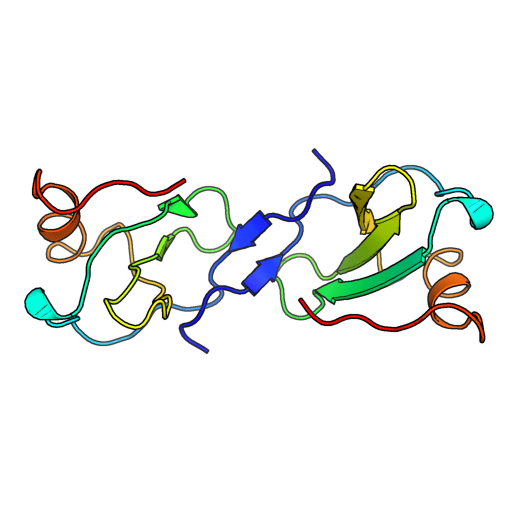B CA 1
ATOM 716 C C . ARG B 1 29 ? 32.962 8.295 -17.222 1.00 36.63 26 ARG B C 1
ATOM 717 O O . ARG B 1 29 ? 32.660 7.101 -17.216 1.00 39.30 26 ARG B O 1
ATOM 725 N N . LEU B 1 30 ? 32.933 9.050 -16.125 1.00 31.84 27 LEU B N 1
ATOM 726 C CA . LEU B 1 30 ? 32.555 8.488 -14.832 1.00 30.54 27 LEU B CA 1
ATOM 727 C C . LEU B 1 30 ? 31.054 8.565 -14.594 1.00 30.18 27 LEU B C 1
ATOM 728 O O . LEU B 1 30 ? 30.545 7.943 -13.670 1.00 32.34 27 LEU B O 1
ATOM 733 N N . VAL B 1 31 ? 30.349 9.319 -15.433 1.00 24.12 28 VAL B N 1
ATOM 734 C CA . VAL B 1 31 ? 28.916 9.568 -15.223 1.00 25.23 28 VAL B CA 1
ATOM 735 C C . VAL B 1 31 ? 28.050 8.592 -16.015 1.00 27.13 28 VAL B C 1
ATOM 736 O O . VAL B 1 31 ? 28.243 8.431 -17.216 1.00 28.05 28 VAL B O 1
ATOM 740 N N . VAL B 1 32 ? 27.083 7.957 -15.355 1.00 23.28 29 VAL B N 1
ATOM 741 C CA . VAL B 1 32 ? 26.231 6.987 -16.039 1.00 26.37 29 VAL B CA 1
ATOM 742 C C . VAL B 1 32 ? 24.753 7.386 -16.079 1.00 22.86 29 VAL B C 1
ATOM 743 O O . VAL B 1 32 ? 23.939 6.707 -16.710 1.00 25.30 29 VAL B O 1
ATOM 747 N N . GLY B 1 33 ? 24.400 8.480 -15.407 1.00 20.68 30 GLY B N 1
ATOM 748 C CA . GLY B 1 33 ? 23.026 8.947 -15.422 1.00 21.87 30 GLY B CA 1
ATOM 749 C C . GLY B 1 33 ? 22.885 10.199 -14.591 1.00 18.23 30 GLY B C 1
ATOM 750 O O . GLY B 1 33 ? 23.853 10.633 -13.962 1.00 19.92 30 GLY B O 1
ATOM 751 N N . TYR B 1 34 ? 21.681 10.759 -14.562 1.00 18.77 31 TYR B N 1
ATOM 752 C CA . TYR B 1 34 ? 21.428 11.929 -13.739 1.00 17.12 31 TYR B CA 1
ATOM 753 C C . TYR B 1 34 ? 20.004 11.900 -13.221 1.00 20.77 31 TYR B C 1
ATOM 754 O O . TYR B 1 34 ? 19.129 11.265 -13.814 1.00 18.84 31 TYR B O 1
ATOM 763 N N . ARG B 1 35 ? 19.797 12.583 -12.100 1.00 20.41 32 ARG B N 1
ATOM 764 C CA . ARG B 1 35 ? 18.493 12.714 -11.481 1.00 20.69 32 ARG B CA 1
ATOM 765 C C . ARG B 1 35 ? 18.225 14.194 -11.294 1.00 20.41 32 ARG B C 1
ATOM 766 O O . ARG B 1 35 ? 19.156 14.973 -11.080 1.00 20.54 32 ARG B O 1
ATOM 774 N N . LYS B 1 36 ? 16.957 14.579 -11.353 1.00 22.11 33 LYS B N 1
ATOM 775 C CA . LYS B 1 36 ? 16.593 15.972 -11.127 1.00 21.28 33 LYS B CA 1
ATOM 776 C C . LYS B 1 36 ? 16.186 16.208 -9.682 1.00 25.93 33 LYS B C 1
ATOM 777 O O . LYS B 1 36 ? 15.384 15.458 -9.129 1.00 27.59 33 LYS B O 1
ATOM 783 N N . ALA B 1 37 ? 16.760 17.244 -9.074 1.00 19.06 34 ALA B N 1
ATOM 784 C CA . ALA B 1 37 ? 16.379 17.654 -7.719 1.00 21.18 34 ALA B CA 1
ATOM 785 C C . ALA B 1 37 ? 16.179 19.168 -7.710 1.00 23.21 34 ALA B C 1
ATOM 786 O O . ALA B 1 37 ? 16.802 19.899 -6.939 1.00 23.06 34 ALA B O 1
ATOM 788 N N . LEU B 1 38 ? 15.286 19.632 -8.577 1.00 23.44 35 LEU B N 1
ATOM 789 C CA . LEU B 1 38 ? 15.177 21.058 -8.857 1.00 28.90 35 LEU B CA 1
ATOM 790 C C . LEU B 1 38 ? 14.123 21.723 -7.989 1.00 27.78 35 LEU B C 1
ATOM 791 O O . LEU B 1 38 ? 14.083 22.953 -7.873 1.00 31.76 35 LEU B O 1
ATOM 796 N N A ASN B 1 39 ? 13.284 20.929 -7.331 0.63 29.27 36 ASN B N 1
ATOM 797 N N B ASN B 1 39 ? 13.245 20.895 -7.431 0.37 29.08 36 ASN B N 1
ATOM 798 C CA A ASN B 1 39 ? 12.224 21.495 -6.491 0.63 32.52 36 ASN B CA 1
ATOM 799 C CA B ASN B 1 39 ? 12.208 21.352 -6.523 0.37 32.82 36 ASN B CA 1
ATOM 800 C C A ASN B 1 39 ? 12.641 21.773 -5.040 0.63 27.72 36 ASN B C 1
ATOM 801 C C B ASN B 1 39 ? 12.698 21.194 -5.096 0.37 30.30 36 ASN B C 1
ATOM 802 O O A ASN B 1 39 ? 11.831 22.209 -4.220 0.63 31.19 36 ASN B O 1
ATOM 803 O O B ASN B 1 39 ? 12.095 20.495 -4.292 0.37 32.00 36 ASN B O 1
ATOM 809 N N A CYS B 1 40 ? 13.910 21.523 -4.739 0.63 28.90 37 CYS B N 1
ATOM 810 N N B CYS B 1 40 ? 13.822 21.832 -4.807 0.37 28.63 37 CYS B N 1
ATOM 811 C CA A CYS B 1 40 ? 14.459 21.739 -3.403 0.63 29.15 37 CYS B CA 1
ATOM 812 C CA B CYS B 1 40 ? 14.407 21.835 -3.480 0.37 28.44 37 CYS B CA 1
ATOM 813 C C A CYS B 1 40 ? 14.898 23.189 -3.209 0.63 27.73 37 CYS B C 1
ATOM 814 C C B CYS B 1 40 ? 14.827 23.264 -3.208 0.37 28.34 37 CYS B C 1
ATOM 815 O O A CYS B 1 40 ? 15.004 23.945 -4.178 0.63 29.09 37 CYS B O 1
ATOM 816 O O B CYS B 1 40 ? 14.843 24.089 -4.125 0.37 28.66 37 CYS B O 1
ATOM 821 N N . HIS B 1 41 ? 15.162 23.567 -1.959 1.00 30.10 38 HIS B N 1
ATOM 822 C CA . HIS B 1 41 ? 15.602 24.922 -1.616 1.00 28.12 38 HIS B CA 1
ATOM 823 C C . HIS B 1 41 ? 16.851 25.295 -2.406 1.00 29.56 38 HIS B C 1
ATOM 824 O O . HIS B 1 41 ? 17.007 26.433 -2.859 1.00 31.41 38 HIS B O 1
ATOM 831 N N . LEU B 1 42 ? 17.742 24.329 -2.557 1.00 25.39 39 LEU B N 1
ATOM 832 C CA . LEU B 1 42 ? 18.878 24.490 -3.454 1.00 25.87 39 LEU B CA 1
ATOM 833 C C . LEU B 1 42 ? 18.695 23.572 -4.652 1.00 27.07 39 LEU B C 1
ATOM 834 O O . LEU B 1 42 ? 18.992 22.387 -4.564 1.00 26.83 39 LEU B O 1
ATOM 839 N N . PRO B 1 43 ? 18.182 24.111 -5.771 1.00 25.55 40 PRO B N 1
ATOM 840 C CA . PRO B 1 43 ? 17.921 23.281 -6.953 1.00 24.20 40 PRO B CA 1
ATOM 841 C C . PRO B 1 43 ? 19.203 22.661 -7.486 1.00 24.26 40 PRO B C 1
ATOM 842 O O . PRO B 1 43 ? 20.222 23.349 -7.594 1.00 26.24 40 PRO B O 1
ATOM 846 N N . ALA B 1 44 ? 19.160 21.371 -7.790 1.00 22.27 41 ALA B N 1
ATOM 847 C CA . ALA B 1 44 ? 20.366 20.681 -8.224 1.00 23.57 41 ALA B CA 1
ATOM 848 C C . ALA B 1 44 ? 20.090 19.597 -9.233 1.00 18.24 41 ALA B C 1
ATOM 849 O O . ALA B 1 44 ? 18.968 19.100 -9.351 1.00 19.48 41 ALA B O 1
ATOM 851 N N . ILE B 1 45 ? 21.137 19.264 -9.991 1.00 18.29 42 ILE B N 1
ATOM 852 C CA . ILE B 1 45 ? 21.171 18.051 -10.784 1.00 19.17 42 ILE B CA 1
ATOM 853 C C . ILE B 1 45 ? 22.115 17.083 -10.073 1.00 20.00 42 ILE B C 1
ATOM 854 O O . ILE B 1 45 ? 23.212 17.469 -9.659 1.00 20.45 42 ILE B O 1
ATOM 859 N N . ILE B 1 46 ? 21.678 15.838 -9.901 1.00 18.23 43 ILE B N 1
ATOM 860 C CA . ILE B 1 46 ? 22.496 14.838 -9.234 1.00 17.61 43 ILE B CA 1
ATOM 861 C C . ILE B 1 46 ? 23.040 13.895 -10.288 1.00 20.18 43 ILE B C 1
ATOM 862 O O . ILE B 1 46 ? 22.269 13.257 -10.997 1.00 20.67 43 ILE B O 1
ATOM 867 N N . PHE B 1 47 ? 24.360 13.826 -10.419 1.00 18.82 44 PHE B N 1
ATOM 868 C CA . PHE B 1 47 ? 24.964 12.850 -11.330 1.00 20.01 44 PHE B CA 1
ATOM 869 C C . PHE B 1 47 ? 25.278 11.539 -10.614 1.00 21.34 44 PHE B C 1
ATOM 870 O O . PHE B 1 47 ? 25.806 11.529 -9.500 1.00 25.67 44 PHE B O 1
ATOM 878 N N . VAL B 1 48 ? 24.937 10.437 -11.268 1.00 21.69 45 VAL B N 1
ATOM 879 C CA . VAL B 1 48 ? 25.214 9.103 -10.761 1.00 22.43 45 VAL B CA 1
ATOM 880 C C . VAL B 1 48 ? 26.473 8.592 -11.447 1.00 23.69 45 VAL B C 1
ATOM 881 O O . VAL B 1 48 ? 26.584 8.687 -12.667 1.00 26.41 45 VAL B O 1
ATOM 885 N N . THR B 1 49 ? 27.416 8.058 -10.673 1.00 25.76 46 THR B N 1
ATOM 886 C CA . THR B 1 49 ? 28.716 7.677 -11.224 1.00 27.31 46 THR B CA 1
ATOM 887 C C . THR B 1 49 ? 29.018 6.179 -11.180 1.00 33.40 46 THR B C 1
ATOM 888 O O . THR B 1 49 ? 28.353 5.420 -10.475 1.00 33.19 46 THR B O 1
ATOM 892 N N . LYS B 1 50 ? 30.046 5.782 -11.933 1.00 36.18 47 LYS B N 1
ATOM 893 C CA . LYS B 1 50 ? 30.533 4.400 -11.982 1.00 39.25 47 LYS B CA 1
ATOM 894 C C . LYS B 1 50 ? 31.167 3.976 -10.666 1.00 48.10 47 LYS B C 1
ATOM 895 O O . LYS B 1 50 ? 31.366 2.785 -10.419 1.00 53.71 47 LYS B O 1
ATOM 901 N N . ARG B 1 51 ? 31.517 4.958 -9.839 1.00 43.84 48 ARG B N 1
ATOM 902 C CA . ARG B 1 51 ? 32.083 4.694 -8.524 1.00 51.23 48 ARG B CA 1
ATOM 903 C C . ARG B 1 51 ? 30.960 4.566 -7.506 1.00 49.23 48 ARG B C 1
ATOM 904 O O . ARG B 1 51 ? 31.194 4.606 -6.297 1.00 49.26 48 ARG B O 1
ATOM 906 N N . ASN B 1 52 ? 29.740 4.418 -8.016 1.00 47.49 49 ASN B N 1
ATOM 907 C CA . ASN B 1 52 ? 28.542 4.275 -7.192 1.00 47.98 49 ASN B CA 1
ATOM 908 C C . ASN B 1 52 ? 28.301 5.462 -6.258 1.00 50.55 49 ASN B C 1
ATOM 909 O O . ASN B 1 52 ? 27.798 5.301 -5.147 1.00 54.16 49 ASN B O 1
ATOM 914 N N . ARG B 1 53 ? 28.660 6.656 -6.721 1.00 40.37 50 ARG B N 1
ATOM 915 C CA . ARG B 1 53 ? 28.441 7.874 -5.949 1.00 36.94 50 ARG B CA 1
ATOM 916 C C . ARG B 1 53 ? 27.361 8.744 -6.579 1.00 36.04 50 ARG B C 1
ATOM 917 O O . ARG B 1 53 ? 27.127 8.696 -7.788 1.00 33.98 50 ARG B O 1
ATOM 919 N N . GLU B 1 54 ? 26.694 9.534 -5.745 1.00 29.27 51 GLU B N 1
ATOM 920 C CA . GLU B 1 54 ? 25.701 10.482 -6.218 1.00 26.97 51 GLU B CA 1
ATOM 921 C C . GLU B 1 54 ? 26.220 11.881 -5.912 1.00 25.70 51 GLU B C 1
ATOM 922 O O . GLU B 1 54 ? 26.557 12.188 -4.770 1.00 28.22 51 GLU B O 1
ATOM 928 N N . VAL B 1 55 ? 26.309 12.725 -6.938 1.00 24.02 52 VAL B N 1
ATOM 929 C CA . VAL B 1 55 ? 26.992 14.006 -6.802 1.00 20.79 52 VAL B CA 1
ATOM 930 C C . VAL B 1 55 ? 26.105 15.189 -7.144 1.00 22.55 52 VAL B C 1
ATOM 931 O O . VAL B 1 55 ? 25.582 15.283 -8.254 1.00 20.63 52 VAL B O 1
ATOM 935 N N . CYS B 1 56 ? 25.950 16.102 -6.188 1.00 24.47 53 CYS B N 1
ATOM 936 C CA . CYS B 1 56 ? 25.111 17.283 -6.356 1.00 22.26 53 CYS B CA 1
ATOM 937 C C . CYS B 1 56 ? 25.821 18.358 -7.147 1.00 22.07 53 CYS B C 1
ATOM 938 O O . CYS B 1 56 ? 26.956 18.717 -6.825 1.00 25.32 53 CYS B O 1
ATOM 941 N N . THR B 1 57 ? 25.138 18.897 -8.156 1.00 23.15 54 THR B N 1
ATOM 942 C CA . THR B 1 57 ? 25.743 19.923 -9.017 1.00 21.31 54 THR B CA 1
ATOM 943 C C . THR B 1 57 ? 24.805 21.091 -9.337 1.00 23.51 54 THR B C 1
ATOM 944 O O . THR B 1 57 ? 23.576 20.974 -9.272 1.00 24.32 54 THR B O 1
ATOM 948 N N . ASN B 1 58 ? 25.426 22.216 -9.678 1.00 23.20 55 ASN B N 1
ATOM 949 C CA . ASN B 1 58 ? 24.750 23.451 -10.055 1.00 26.69 55 ASN B CA 1
ATOM 950 C C . ASN B 1 58 ? 24.085 23.314 -11.428 1.00 26.34 55 ASN B C 1
ATOM 951 O O . ASN B 1 58 ? 24.769 23.157 -12.441 1.00 24.27 55 ASN B O 1
ATOM 956 N N . PRO B 1 59 ? 22.747 23.395 -11.482 1.00 22.03 56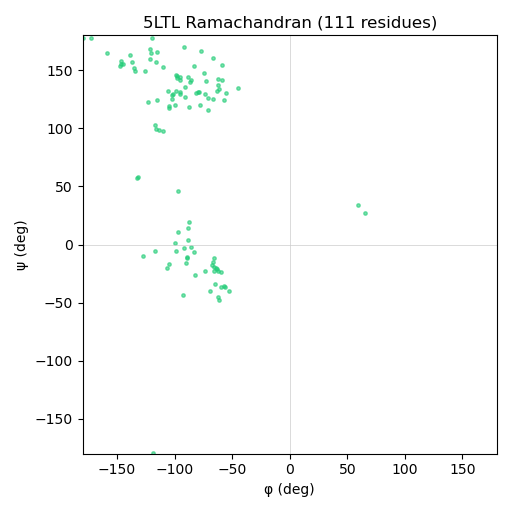 PRO B N 1
ATOM 957 C CA . PRO B 1 59 ? 22.005 23.192 -12.732 1.00 23.19 56 PRO B CA 1
ATOM 958 C C . PRO B 1 59 ? 22.325 24.247 -13.779 1.00 27.50 56 PRO B C 1
ATOM 959 O O . PRO B 1 59 ? 22.081 24.011 -14.957 1.00 26.60 56 PRO B O 1
ATOM 963 N N . ASN B 1 60 ? 22.856 25.387 -13.345 1.00 27.76 57 ASN B N 1
ATOM 964 C CA . ASN B 1 60 ? 23.115 26.513 -14.231 1.00 31.37 57 ASN B CA 1
ATOM 965 C C . ASN B 1 60 ? 24.498 26.469 -14.861 1.00 32.99 57 ASN B C 1
ATOM 966 O O . ASN B 1 60 ? 24.798 27.252 -15.767 1.00 34.00 57 ASN B O 1
ATOM 971 N N . ASP B 1 61 ? 25.351 25.573 -14.378 1.00 26.49 58 ASP B N 1
ATOM 972 C CA . ASP B 1 61 ? 26.719 25.520 -14.881 1.00 29.47 58 ASP B CA 1
ATOM 973 C C . ASP B 1 61 ? 26.773 24.896 -16.267 1.00 28.66 58 ASP B C 1
ATOM 974 O O . ASP B 1 61 ? 25.976 24.025 -16.599 1.00 27.84 58 ASP B O 1
ATOM 979 N N . ASP B 1 62 ? 27.720 25.353 -17.076 1.00 31.89 59 ASP B N 1
ATOM 980 C CA . ASP B 1 62 ? 27.789 24.931 -18.468 1.00 29.16 59 ASP B CA 1
ATOM 981 C C . ASP B 1 62 ? 28.024 23.431 -18.652 1.00 28.72 59 ASP B C 1
ATOM 982 O O . ASP B 1 62 ? 27.350 22.794 -19.468 1.00 29.70 59 ASP B O 1
ATOM 987 N N . TRP B 1 63 ? 28.964 22.862 -17.899 1.00 28.97 60 TRP B N 1
ATOM 988 C CA . TRP B 1 63 ? 29.262 21.436 -18.039 1.00 24.92 60 TRP B CA 1
ATOM 989 C C . TRP B 1 63 ? 28.086 20.558 -17.624 1.00 22.42 60 TRP B C 1
ATOM 990 O O . TRP B 1 63 ? 27.855 19.491 -18.190 1.00 23.52 60 TRP B O 1
ATOM 1001 N N . VAL B 1 64 ? 27.337 21.013 -16.629 1.00 22.46 61 VAL B N 1
ATOM 1002 C CA . VAL B 1 64 ? 26.170 20.281 -16.178 1.00 19.29 61 VAL B CA 1
ATOM 1003 C C . VAL B 1 64 ? 25.117 20.254 -17.275 1.00 21.33 61 VAL B C 1
ATOM 1004 O O . VAL B 1 64 ? 24.526 19.210 -17.561 1.00 23.20 61 VAL B O 1
ATOM 1008 N N A GLN B 1 65 ? 24.890 21.394 -17.915 0.51 24.08 62 GLN B N 1
ATOM 1009 N N B GLN B 1 65 ? 24.887 21.414 -17.886 0.49 24.09 62 GLN B N 1
ATOM 1010 C CA A GLN B 1 65 ? 23.900 21.444 -18.984 0.51 24.11 62 GLN B CA 1
ATOM 1011 C CA B GLN B 1 65 ? 23.954 21.525 -19.001 0.49 24.19 62 GLN B CA 1
ATOM 1012 C C A GLN B 1 65 ? 24.378 20.692 -20.225 0.51 22.46 62 GLN B C 1
ATOM 1013 C C B GLN B 1 65 ? 24.400 20.608 -20.130 0.49 22.27 62 GLN B C 1
ATOM 1014 O O A GLN B 1 65 ? 23.568 20.140 -20.969 0.51 23.05 62 GLN B O 1
ATOM 1015 O O B GLN B 1 65 ? 23.599 19.867 -20.700 0.49 20.81 62 GLN B O 1
ATOM 1026 N N . GLU B 1 66 ? 25.690 20.663 -20.442 1.00 24.12 63 GLU B N 1
ATOM 1027 C CA . GLU B 1 66 ? 26.253 19.824 -21.492 1.00 27.14 63 GLU B CA 1
ATOM 1028 C C . GLU B 1 66 ? 25.987 18.333 -21.239 1.00 25.31 63 GLU B C 1
ATOM 1029 O O . GLU B 1 66 ? 25.592 17.611 -22.151 1.00 24.73 63 GLU B O 1
ATOM 1035 N N . TYR B 1 67 ? 26.177 17.869 -20.005 1.00 21.51 64 TYR B N 1
ATOM 1036 C CA . TYR B 1 67 ? 25.974 16.447 -19.728 1.00 22.47 64 TYR B CA 1
ATOM 1037 C C . TYR B 1 67 ? 24.491 16.081 -19.814 1.00 22.38 64 TYR B C 1
ATOM 1038 O O . TYR B 1 67 ? 24.138 15.016 -20.317 1.00 22.72 64 TYR B O 1
ATOM 1047 N N . ILE B 1 68 ? 23.622 16.956 -19.309 1.00 21.82 65 ILE B N 1
ATOM 1048 C CA . ILE B 1 68 ? 22.178 16.757 -19.430 1.00 23.81 65 ILE B CA 1
ATOM 1049 C C . ILE B 1 68 ? 21.752 16.604 -20.884 1.00 24.87 65 ILE B C 1
ATOM 1050 O O . ILE B 1 68 ? 20.858 15.820 -21.201 1.00 27.51 65 ILE B O 1
ATOM 1055 N N . LYS B 1 69 ? 22.399 17.348 -21.771 1.00 21.75 66 LYS B N 1
ATOM 1056 C CA . LYS B 1 69 ? 22.042 17.312 -23.188 1.00 23.85 66 LYS B CA 1
ATOM 1057 C C . LYS B 1 69 ? 22.674 16.156 -23.955 1.00 26.10 66 LYS B C 1
ATOM 1058 O O . LYS B 1 69 ? 22.362 15.943 -25.126 1.00 28.56 66 LYS B O 1
ATOM 1064 N N . ASP B 1 70 ? 23.558 15.410 -23.294 1.00 23.42 67 ASP B N 1
ATOM 1065 C CA . ASP B 1 70 ? 24.294 14.321 -23.953 1.00 21.88 67 ASP B CA 1
ATOM 1066 C C . ASP B 1 70 ? 23.305 13.217 -24.349 1.00 21.95 67 ASP B C 1
ATOM 1067 O O . ASP B 1 70 ? 22.552 12.731 -23.509 1.00 21.76 67 ASP B O 1
ATOM 1072 N N . PRO B 1 71 ? 23.281 12.825 -25.634 1.00 20.97 68 PRO B N 1
ATOM 1073 C CA . PRO B 1 71 ? 22.257 11.880 -26.096 1.00 21.73 68 PRO B CA 1
ATOM 1074 C C . PRO B 1 71 ? 22.360 10.486 -25.481 1.00 21.54 68 PRO B C 1
ATOM 1075 O O . PRO B 1 71 ? 21.433 9.691 -25.627 1.00 24.74 68 PRO B O 1
ATOM 1079 N N . ASN B 1 72 ? 23.466 10.198 -24.798 1.00 22.47 69 ASN B N 1
ATOM 1080 C CA . ASN B 1 72 ? 23.676 8.857 -24.261 1.00 21.75 69 ASN B CA 1
ATOM 1081 C C . ASN B 1 72 ? 23.537 8.764 -22.748 1.00 24.74 69 ASN B C 1
ATOM 1082 O O . ASN B 1 72 ? 23.753 7.704 -22.168 1.00 24.86 69 ASN B O 1
ATOM 1087 N N A LEU B 1 73 ? 23.166 9.867 -22.106 0.62 20.63 70 LEU B N 1
ATOM 1088 N N B LEU B 1 73 ? 23.190 9.886 -22.123 0.38 20.44 70 LEU B N 1
ATOM 1089 C CA A LEU B 1 73 ? 23.047 9.890 -20.647 0.62 19.87 70 LEU B CA 1
ATOM 1090 C CA B LEU B 1 73 ? 22.969 9.931 -20.680 0.38 20.27 70 LEU B CA 1
ATOM 1091 C C A LEU B 1 73 ? 21.586 9.914 -20.191 0.62 19.49 70 LEU B C 1
ATOM 1092 C C B LEU B 1 73 ? 21.488 9.848 -20.326 0.38 21.05 70 LEU B C 1
ATOM 1093 O O A LEU B 1 73 ? 20.890 10.903 -20.410 0.62 18.40 70 LEU B O 1
ATOM 1094 O O B LEU B 1 73 ? 20.684 10.685 -20.743 0.38 18.60 70 LEU B O 1
ATOM 1103 N N . PRO B 1 74 ? 21.115 8.823 -19.557 1.00 20.35 71 PRO B N 1
ATOM 1104 C CA . PRO B 1 74 ? 19.697 8.698 -19.184 1.00 20.68 71 PRO B CA 1
ATOM 1105 C C . PRO B 1 74 ? 19.283 9.502 -17.956 1.00 20.14 71 PRO B C 1
ATOM 1106 O O . PRO B 1 74 ? 20.086 9.687 -17.038 1.00 19.44 71 PRO B O 1
ATOM 1110 N N . LEU B 1 75 ? 18.034 9.960 -17.963 1.00 22.37 72 LEU B N 1
ATOM 1111 C CA . LEU B 1 75 ? 17.403 10.524 -16.777 1.00 17.94 72 LEU B CA 1
ATOM 1112 C C . LEU B 1 75 ? 16.902 9.372 -15.924 1.00 23.13 72 LEU B C 1
ATOM 1113 O O . LEU B 1 75 ? 16.241 8.459 -16.417 1.00 23.78 72 LEU B O 1
ATOM 1118 N N . LEU B 1 76 ? 17.236 9.421 -14.641 1.00 21.73 73 LEU B N 1
ATOM 1119 C CA . LEU B 1 76 ? 16.869 8.365 -13.710 1.00 21.16 73 LEU B CA 1
ATOM 1120 C C . LEU B 1 76 ? 15.939 8.963 -12.668 1.00 23.96 73 LEU B C 1
ATOM 1121 O O . LEU B 1 76 ? 15.948 10.167 -12.458 1.00 25.39 73 LEU B O 1
ATOM 1126 N N . PRO B 1 77 ? 15.126 8.132 -12.008 1.00 25.63 74 PRO B N 1
ATOM 1127 C CA . PRO B 1 77 ? 14.208 8.721 -11.024 1.00 26.58 74 PRO B CA 1
ATOM 1128 C C . PRO B 1 77 ? 14.932 9.076 -9.723 1.00 28.28 74 PRO B C 1
ATOM 1129 O O . PRO B 1 77 ? 16.053 8.632 -9.525 1.00 31.41 74 PRO B O 1
ATOM 1133 N N . THR B 1 78 ? 14.308 9.863 -8.847 1.00 38.06 75 THR B N 1
ATOM 1134 C CA . THR B 1 78 ? 14.886 10.089 -7.517 1.00 47.23 75 THR B CA 1
ATOM 1135 C C . THR B 1 78 ? 14.343 9.095 -6.495 1.00 54.25 75 THR B C 1
ATOM 1136 O O . THR B 1 78 ? 15.094 8.548 -5.687 1.00 62.22 75 THR B O 1
ATOM 1140 N N . ARG B 1 79 ? 13.036 8.861 -6.542 1.00 50.05 76 ARG B N 1
#

Nearest PDB structures (foldseek):
  8fk9-assembly1_C  TM=9.743E-01  e=1.241E-12  Homo sapiens
  1cm9-assembly1_B  TM=9.183E-01  e=6.698E-07  Human gammaherpesvirus 8
  5l2u-assembly2_H-2  TM=9.303E-01  e=4.817E-06  Homo sapiens
  7scs-assembly1_B  TM=9.022E-01  e=4.204E-06  Homo sapiens
  7s58-assembly1_H  TM=9.526E-01  e=1.878E-05  Homo sapiens

Secondary structure (P-SEA, 3-state):
ccbbbbbbcccccccccccccccccccccccbbbbbbbccccbbbbbbcccaaaaaaaacccccccc/cccccccccccccccccccccccccccccccbbbbbbbccccbbbbbccccaaaaaaaaccccccccc

Solvent-accessible surface area: 8124 Å² total

GO terms:
  GO:0008009 chemokine activity (F, TAS)
  GO:0006935 chemotaxis (P, TAS)
  GO:0007154 cell communication (P, TAS)
  GO:0007267 cell-cell signaling (P, TAS)
  GO:0005576 extracellular region (C, TAS)
  GO:0005515 protein binding (F, IPI)
  GO:0042056 chemoattractant activity (F, IDA)

Sequence (135 aa):
VNTPSTCCLKYYEKVLPRRLVVGYRRKALNCHLPAIIFVTKRNREEVCTNPNDDDWVQQEYIKDPNLPLLPVNTPSTCCLKYYEKVLPRRLVVGYRKALNNCCHLPAIIFVTKRNREVCTNPNDDWVQQEYIKDPNLLPLLPT

InterPro domains:
  IPR000827 CC chemokine, conserved site [PS00472] (37-77)
  IPR001811 Chemokine interleukin-8-like domain [PF00048] (35-89)
  IPR001811 Chemokine interleukin-8-like domain [SM00199] (34-91)
  IPR036048 Chemokine interleukin-8-like superfamily [SSF54117] (30-112)
  IPR039809 Chemokine beta/gamma/delta [PTHR12015] (7-90)

B-factor: mean 30.19, std 12.22, range [14.35, 84.82]